Protein AF-A0A538JG60-F1 (afdb_monomer_lite)

Structure (mmCIF, N/CA/C/O backbone):
data_AF-A0A538JG60-F1
#
_entry.id   AF-A0A538JG60-F1
#
loop_
_atom_site.group_PDB
_atom_site.id
_atom_site.type_symbol
_atom_site.label_atom_id
_atom_site.label_alt_id
_atom_site.label_comp_id
_atom_site.label_asym_id
_atom_site.label_entity_id
_atom_site.label_seq_id
_atom_site.pdbx_PDB_ins_code
_atom_site.Cartn_x
_atom_site.Cartn_y
_atom_site.Cartn_z
_atom_site.occupancy
_atom_site.B_iso_or_equiv
_atom_site.auth_seq_id
_atom_site.auth_comp_id
_atom_site.auth_asym_id
_atom_site.auth_atom_id
_atom_site.pdbx_PDB_model_num
ATOM 1 N N . MET A 1 1 ? 0.865 -3.079 42.950 1.00 58.03 1 MET A N 1
ATOM 2 C CA . MET A 1 1 ? 1.854 -3.315 41.879 1.00 58.03 1 MET A CA 1
ATOM 3 C C . MET A 1 1 ? 1.553 -4.667 41.267 1.00 58.03 1 MET A C 1
ATOM 5 O O . MET A 1 1 ? 1.587 -5.653 41.990 1.00 58.03 1 MET A O 1
ATOM 9 N N . SER A 1 2 ? 1.140 -4.708 40.000 1.00 77.62 2 SER A N 1
ATOM 10 C CA . SER A 1 2 ? 0.914 -5.967 39.286 1.00 77.62 2 SER A CA 1
ATOM 11 C C . SER A 1 2 ? 2.233 -6.450 38.688 1.00 77.62 2 SER A C 1
ATOM 13 O O . SER A 1 2 ? 3.000 -5.650 38.157 1.00 77.62 2 SER A O 1
ATOM 15 N N . THR A 1 3 ? 2.497 -7.747 38.790 1.00 86.00 3 THR A N 1
ATOM 16 C CA . THR A 1 3 ? 3.641 -8.405 38.151 1.00 86.00 3 THR A CA 1
ATOM 17 C C . THR A 1 3 ? 3.089 -9.412 37.158 1.00 86.00 3 THR A C 1
ATOM 19 O O . THR A 1 3 ? 2.199 -10.188 37.508 1.00 86.00 3 THR A O 1
ATOM 22 N N . ILE A 1 4 ? 3.587 -9.393 35.924 1.00 85.75 4 ILE A N 1
ATOM 23 C CA . ILE A 1 4 ? 3.273 -10.416 34.921 1.00 85.75 4 ILE A CA 1
ATOM 24 C C . ILE A 1 4 ? 4.514 -11.258 34.653 1.00 85.75 4 ILE A C 1
ATOM 26 O O . ILE A 1 4 ? 5.630 -10.743 34.618 1.00 85.75 4 ILE A O 1
ATOM 30 N N . ILE A 1 5 ? 4.312 -12.557 34.454 1.00 86.69 5 ILE A N 1
ATOM 31 C CA . ILE A 1 5 ? 5.381 -13.491 34.111 1.00 86.69 5 ILE A CA 1
ATOM 32 C C . ILE A 1 5 ? 5.186 -13.888 32.654 1.00 86.69 5 ILE A C 1
ATOM 34 O O . ILE A 1 5 ? 4.173 -14.485 32.285 1.00 86.69 5 ILE A O 1
ATOM 38 N N . LEU A 1 6 ? 6.145 -13.521 31.810 1.00 82.19 6 LEU A N 1
ATOM 39 C CA . LEU A 1 6 ? 6.114 -13.848 30.391 1.00 82.19 6 LEU A CA 1
ATOM 40 C C . LEU A 1 6 ? 6.520 -15.308 30.166 1.00 82.19 6 LEU A C 1
ATOM 42 O O . LEU A 1 6 ? 7.236 -15.922 30.964 1.00 82.19 6 LEU A O 1
ATOM 46 N N . ARG A 1 7 ? 6.111 -15.864 29.022 1.00 65.25 7 ARG A N 1
ATOM 47 C CA . ARG A 1 7 ? 6.545 -17.194 28.582 1.00 65.25 7 ARG A CA 1
ATOM 48 C C . ARG A 1 7 ? 8.066 -17.176 28.380 1.00 65.25 7 ARG A C 1
ATOM 50 O O . ARG A 1 7 ? 8.554 -16.621 27.403 1.00 65.25 7 ARG A O 1
ATOM 57 N N . GLY A 1 8 ? 8.797 -17.750 29.335 1.00 75.56 8 GLY A N 1
ATOM 58 C CA . GLY A 1 8 ? 10.259 -17.654 29.434 1.00 75.56 8 GLY A CA 1
ATOM 59 C C . GLY A 1 8 ? 10.779 -17.299 30.832 1.00 75.56 8 GLY A C 1
ATOM 60 O O . GLY A 1 8 ? 11.989 -17.251 31.015 1.00 75.56 8 GLY A O 1
ATOM 61 N N . GLY A 1 9 ? 9.892 -17.066 31.809 1.00 80.38 9 GLY A N 1
ATOM 62 C CA . GLY A 1 9 ? 10.275 -16.804 33.203 1.00 80.38 9 GLY A CA 1
ATOM 63 C C . GLY A 1 9 ? 10.753 -15.373 33.457 1.00 80.38 9 GLY A C 1
ATOM 64 O O . GLY A 1 9 ? 11.333 -15.099 34.499 1.00 80.38 9 GLY A O 1
ATOM 65 N N . VAL A 1 10 ? 10.527 -14.462 32.506 1.00 80.25 10 VAL A N 1
ATOM 66 C CA . VAL A 1 10 ? 10.816 -13.037 32.688 1.00 80.25 10 VAL A CA 1
ATOM 67 C C . VAL A 1 10 ? 9.683 -12.418 33.490 1.00 80.25 10 VAL A C 1
ATOM 69 O O . VAL A 1 10 ? 8.535 -12.403 33.040 1.00 80.25 10 VAL A O 1
ATOM 72 N N . GLU A 1 11 ? 10.022 -11.904 34.664 1.00 89.94 11 GLU A N 1
ATOM 73 C CA . GLU A 1 11 ? 9.100 -11.173 35.522 1.00 89.94 11 GLU A CA 1
ATOM 74 C C . GLU A 1 11 ? 9.126 -9.688 35.161 1.00 89.94 11 GLU A C 1
ATOM 76 O O . GLU A 1 11 ? 10.186 -9.063 35.107 1.00 89.94 11 GLU A O 1
ATOM 81 N N . VAL A 1 12 ? 7.950 -9.121 34.902 1.00 83.88 12 VAL A N 1
ATOM 82 C CA . VAL A 1 12 ? 7.773 -7.698 34.613 1.00 83.88 12 VAL A CA 1
ATOM 83 C C . VAL A 1 12 ? 6.912 -7.099 35.715 1.00 83.88 12 VAL A C 1
ATOM 85 O O . VAL A 1 12 ? 5.700 -7.323 35.763 1.00 83.88 12 VAL A O 1
ATOM 88 N N . GLY A 1 13 ? 7.552 -6.354 36.615 1.00 85.44 13 GLY A N 1
ATOM 89 C CA . GLY A 1 13 ? 6.868 -5.539 37.615 1.00 85.44 13 GLY A CA 1
ATOM 90 C C . GLY A 1 13 ? 6.301 -4.271 36.981 1.00 85.44 13 GLY A C 1
ATOM 91 O O . GLY A 1 13 ? 6.940 -3.679 36.120 1.00 85.44 13 GLY A O 1
ATOM 92 N N . ASN A 1 14 ? 5.095 -3.879 37.395 1.00 85.25 14 ASN A N 1
ATOM 93 C CA . ASN A 1 14 ? 4.356 -2.729 36.867 1.00 85.25 14 ASN A CA 1
ATOM 94 C C . ASN A 1 14 ? 4.347 -2.675 35.322 1.00 85.25 14 ASN A C 1
ATOM 96 O O . ASN A 1 14 ? 4.904 -1.760 34.715 1.00 85.25 14 ASN A O 1
ATOM 100 N N . PRO A 1 15 ? 3.718 -3.659 34.655 1.00 82.44 15 PRO A N 1
ATOM 101 C CA . PRO A 1 15 ? 3.803 -3.821 33.205 1.00 82.44 15 PRO A CA 1
ATOM 102 C C . PRO A 1 15 ? 3.313 -2.609 32.413 1.00 82.44 15 PRO A C 1
ATOM 104 O O . PRO A 1 15 ? 3.773 -2.402 31.296 1.00 82.44 15 PRO A O 1
ATOM 107 N N . LEU A 1 16 ? 2.403 -1.807 32.976 1.00 78.31 16 LEU A N 1
ATOM 108 C CA . LEU A 1 16 ? 1.958 -0.566 32.350 1.00 78.31 16 LEU A CA 1
ATOM 109 C C . LEU A 1 16 ? 3.086 0.467 32.309 1.00 78.31 16 LEU A C 1
ATOM 111 O O . LEU A 1 16 ? 3.339 1.041 31.259 1.00 78.31 16 LEU A O 1
ATOM 115 N N . GLU A 1 17 ? 3.778 0.676 33.426 1.00 82.75 17 GLU A N 1
ATOM 116 C CA . GLU A 1 17 ? 4.920 1.590 33.496 1.00 82.75 17 GLU A CA 1
ATOM 117 C C . GLU A 1 17 ? 6.043 1.134 32.564 1.00 82.75 17 GLU A C 1
ATOM 119 O O . GLU A 1 17 ? 6.524 1.929 31.767 1.00 82.75 17 GLU A O 1
ATOM 124 N N . VAL A 1 18 ? 6.363 -0.163 32.555 1.00 84.00 18 VAL A N 1
ATOM 125 C CA . VAL A 1 18 ? 7.373 -0.736 31.650 1.00 84.00 18 VAL A CA 1
ATOM 126 C C . VAL A 1 18 ? 6.971 -0.595 30.178 1.00 84.00 18 VAL A C 1
ATOM 128 O O . VAL A 1 18 ? 7.811 -0.295 29.331 1.00 84.00 18 VAL A O 1
ATOM 131 N N . ALA A 1 19 ? 5.693 -0.783 29.840 1.00 79.38 19 ALA A N 1
ATOM 132 C CA . ALA A 1 19 ? 5.203 -0.588 28.477 1.00 79.38 19 ALA A CA 1
ATOM 133 C C . ALA A 1 19 ? 5.245 0.889 28.055 1.00 79.38 19 ALA A C 1
ATOM 135 O O . ALA A 1 19 ? 5.604 1.191 26.919 1.00 79.38 19 ALA A O 1
ATOM 136 N N . LEU A 1 20 ? 4.913 1.810 28.961 1.00 79.56 20 LEU A N 1
ATOM 137 C CA . LEU A 1 20 ? 4.995 3.249 28.714 1.00 79.56 20 LEU A CA 1
ATOM 138 C C . LEU A 1 20 ? 6.448 3.719 28.594 1.00 79.56 20 LEU A C 1
ATOM 140 O O . LEU A 1 20 ? 6.753 4.502 27.701 1.00 79.56 20 LEU A O 1
ATOM 144 N N . GLU A 1 21 ? 7.352 3.203 29.426 1.00 81.00 21 GLU A N 1
ATOM 145 C CA . GLU A 1 21 ? 8.790 3.462 29.338 1.00 81.00 21 GLU A CA 1
ATOM 146 C C . GLU A 1 21 ? 9.364 2.911 28.027 1.00 81.00 21 GLU A C 1
ATOM 148 O O . GLU A 1 21 ? 10.136 3.588 27.353 1.00 81.00 21 GLU A O 1
ATOM 153 N N . PHE A 1 22 ? 8.919 1.728 27.593 1.00 74.75 22 PHE A N 1
ATOM 154 C CA . PHE A 1 22 ? 9.264 1.179 26.284 1.00 74.75 22 PHE A CA 1
ATOM 155 C C . PHE A 1 22 ? 8.774 2.078 25.140 1.00 74.75 22 PHE A C 1
ATOM 157 O O . PHE A 1 22 ? 9.553 2.407 24.247 1.00 74.75 22 PHE A O 1
ATOM 164 N N . LEU A 1 23 ? 7.517 2.527 25.173 1.00 69.50 23 LEU A N 1
ATOM 165 C CA . LEU A 1 23 ? 6.971 3.457 24.176 1.00 69.50 23 LEU A CA 1
ATOM 166 C C . LEU A 1 23 ? 7.697 4.811 24.188 1.00 69.50 23 LEU A C 1
ATOM 168 O O . LEU A 1 23 ? 7.906 5.402 23.134 1.00 69.50 23 LEU A O 1
ATOM 172 N N . ALA A 1 24 ? 8.120 5.288 25.359 1.00 72.19 24 ALA A N 1
ATOM 173 C CA . ALA A 1 24 ? 8.887 6.522 25.504 1.00 72.19 24 ALA A CA 1
ATOM 174 C C . ALA A 1 24 ? 10.349 6.377 25.046 1.00 72.19 24 ALA A C 1
ATOM 176 O O . ALA A 1 24 ? 10.932 7.346 24.564 1.00 72.19 24 ALA A O 1
ATOM 177 N N . ALA A 1 25 ? 10.945 5.186 25.176 1.00 66.19 25 ALA A N 1
ATOM 178 C CA . ALA A 1 25 ? 12.301 4.866 24.715 1.00 66.19 25 ALA A CA 1
ATOM 179 C C . ALA A 1 25 ? 12.365 4.576 23.202 1.00 66.19 25 ALA A C 1
ATOM 181 O O . ALA A 1 25 ? 13.396 4.798 22.549 1.00 66.19 25 ALA A O 1
ATOM 182 N N . TYR A 1 26 ? 11.241 4.129 22.643 1.00 51.00 26 TYR A N 1
ATOM 183 C CA . TYR A 1 26 ? 10.982 3.984 21.215 1.00 51.00 26 TYR A CA 1
ATOM 184 C C . TYR A 1 26 ? 9.844 4.925 20.788 1.00 51.00 26 TYR A C 1
ATOM 186 O O . TYR A 1 26 ? 8.836 4.445 20.262 1.00 51.00 26 TYR A O 1
ATOM 194 N N . PRO A 1 27 ? 9.986 6.255 20.988 1.00 52.91 27 PRO A N 1
ATOM 195 C CA . PRO A 1 27 ? 9.025 7.193 20.423 1.00 52.91 27 PRO A CA 1
ATOM 196 C C . PRO A 1 27 ? 9.060 6.963 18.919 1.00 52.91 27 PRO A C 1
ATOM 198 O O . PRO A 1 27 ? 10.166 6.794 18.408 1.00 52.91 27 PRO A O 1
ATOM 201 N N . ASP A 1 28 ? 7.901 6.885 18.255 1.00 52.41 28 ASP A N 1
ATOM 202 C CA . ASP A 1 28 ? 7.769 6.537 16.832 1.00 52.41 28 ASP A CA 1
ATOM 203 C C . ASP A 1 28 ? 8.898 7.191 16.026 1.00 52.41 28 ASP A C 1
ATOM 205 O O . ASP A 1 28 ? 8.906 8.404 15.781 1.00 52.41 28 ASP A O 1
ATOM 209 N N . ARG A 1 29 ? 9.966 6.414 15.792 1.00 44.97 29 ARG A N 1
ATOM 210 C CA . ARG A 1 29 ? 11.239 7.001 15.399 1.00 44.97 29 ARG A CA 1
ATOM 211 C C . ARG A 1 29 ? 11.096 7.347 13.938 1.00 44.97 29 ARG A C 1
ATOM 213 O O . ARG A 1 29 ? 11.090 6.486 13.061 1.00 44.97 29 ARG A O 1
ATOM 220 N N . GLU A 1 30 ? 11.057 8.654 13.733 1.00 48.47 30 GLU A N 1
ATOM 221 C CA . GLU A 1 30 ? 11.427 9.352 12.519 1.00 48.47 30 GLU A CA 1
ATOM 222 C C . GLU A 1 30 ? 10.333 9.393 11.452 1.00 48.47 30 GLU A C 1
ATOM 224 O O . GLU A 1 30 ? 10.093 8.481 10.653 1.00 48.47 30 GLU A O 1
ATOM 229 N N . THR A 1 31 ? 9.741 10.578 11.380 1.00 49.03 31 THR A N 1
ATOM 230 C CA . THR A 1 31 ? 9.101 11.238 10.240 1.00 49.03 31 THR A CA 1
ATOM 231 C C . THR A 1 31 ? 10.082 11.437 9.071 1.00 49.03 31 THR A C 1
ATOM 233 O O . THR A 1 31 ? 10.228 12.530 8.534 1.00 49.03 31 THR A O 1
ATOM 236 N N . HIS A 1 32 ? 10.807 10.391 8.676 1.00 47.38 32 HIS A N 1
ATOM 237 C CA . HIS A 1 32 ? 11.685 10.410 7.508 1.00 47.38 32 HIS A CA 1
ATOM 238 C C . HIS A 1 32 ? 11.218 9.344 6.521 1.00 47.38 32 HIS A C 1
ATOM 240 O O . HIS A 1 32 ? 11.791 8.264 6.389 1.00 47.38 32 HIS A O 1
ATOM 246 N N . GLY A 1 33 ? 10.110 9.674 5.871 1.00 52.78 33 GLY A N 1
ATOM 247 C CA . GLY A 1 33 ? 9.672 9.111 4.605 1.00 52.78 33 GLY A CA 1
ATOM 248 C C . GLY A 1 33 ? 9.282 10.273 3.703 1.00 52.78 33 GLY A C 1
ATOM 249 O O . GLY A 1 33 ? 9.174 11.417 4.162 1.00 52.78 33 GLY A O 1
ATOM 250 N N . SER A 1 34 ? 9.061 9.996 2.426 1.00 59.28 34 SER A N 1
ATOM 251 C CA . SER A 1 34 ? 8.460 10.996 1.554 1.00 59.28 34 SER A CA 1
ATOM 252 C C . SER A 1 34 ? 7.085 11.412 2.113 1.00 59.28 34 SER A C 1
ATOM 254 O O . SER A 1 34 ? 6.459 10.667 2.882 1.00 59.28 34 SER A O 1
ATOM 256 N N . GLY A 1 35 ? 6.634 12.629 1.795 1.00 70.06 35 GLY A N 1
ATOM 257 C CA . GLY A 1 35 ? 5.327 13.140 2.214 1.00 70.06 35 GLY A CA 1
ATOM 258 C C . GLY A 1 35 ? 4.188 12.133 1.996 1.00 70.06 35 GLY A C 1
ATOM 259 O O . GLY A 1 35 ? 4.284 11.198 1.208 1.00 70.06 35 GLY A O 1
ATOM 260 N N . LEU A 1 36 ? 3.066 12.308 2.696 1.00 79.31 36 LEU A N 1
ATOM 261 C CA . LEU A 1 36 ? 1.982 11.310 2.723 1.00 79.31 36 LEU A CA 1
ATOM 262 C C . LEU A 1 36 ? 1.340 11.030 1.349 1.00 79.31 36 LEU A C 1
ATOM 264 O O . LEU A 1 36 ? 0.639 10.030 1.198 1.00 79.31 36 LEU A O 1
ATOM 268 N N . ALA A 1 37 ? 1.556 11.900 0.361 1.00 81.94 37 ALA A N 1
ATOM 269 C CA . ALA A 1 37 ? 1.126 11.713 -1.025 1.00 81.94 37 ALA A CA 1
ATOM 270 C C . ALA A 1 37 ? 2.262 11.305 -1.982 1.00 81.94 37 ALA A C 1
ATOM 272 O O . ALA A 1 37 ? 1.971 10.894 -3.102 1.00 81.94 37 ALA A O 1
ATOM 273 N N . SER A 1 38 ? 3.526 11.410 -1.565 1.00 88.69 38 SER A N 1
ATOM 274 C CA . SER A 1 38 ? 4.673 10.949 -2.344 1.00 88.69 38 SER A CA 1
ATOM 275 C C . SER A 1 38 ? 5.108 9.548 -1.923 1.00 88.69 38 SER A C 1
ATOM 277 O O . SER A 1 38 ? 4.709 9.033 -0.873 1.00 88.69 38 SER A O 1
ATOM 279 N N . PHE A 1 39 ? 5.885 8.905 -2.788 1.00 93.75 39 PHE A N 1
ATOM 280 C CA . PHE A 1 39 ? 6.408 7.565 -2.578 1.00 93.75 39 PHE A CA 1
ATOM 281 C C . PHE A 1 39 ? 7.813 7.455 -3.172 1.00 93.75 39 PHE A C 1
ATOM 283 O O . PHE A 1 39 ? 8.004 7.739 -4.351 1.00 93.75 39 PHE A O 1
ATOM 290 N N . ASP A 1 40 ? 8.804 7.039 -2.390 1.00 93.94 40 ASP A N 1
ATOM 291 C CA . ASP A 1 40 ? 10.176 6.877 -2.875 1.00 93.94 40 ASP A CA 1
ATOM 292 C C . ASP A 1 40 ? 10.913 5.693 -2.234 1.00 93.94 40 ASP A C 1
ATOM 294 O O . ASP A 1 40 ? 10.351 4.886 -1.490 1.00 93.94 40 ASP A O 1
ATOM 298 N N . GLU A 1 41 ? 12.198 5.549 -2.565 1.00 94.94 41 GLU A N 1
ATOM 299 C CA . GLU A 1 41 ? 13.028 4.460 -2.053 1.00 94.94 41 GLU A CA 1
ATOM 300 C C . GLU A 1 41 ? 13.103 4.454 -0.518 1.00 94.94 41 GLU A C 1
ATOM 302 O O . GLU A 1 41 ? 13.180 3.383 0.088 1.00 94.94 41 GLU A O 1
ATOM 307 N N . SER A 1 42 ? 13.029 5.617 0.133 1.00 90.62 42 SER A N 1
ATOM 308 C CA . SER A 1 42 ? 13.089 5.737 1.593 1.00 90.62 42 SER A CA 1
ATOM 309 C C . SER A 1 42 ? 11.930 4.994 2.254 1.00 90.62 42 SER A C 1
ATOM 311 O O . SER A 1 42 ? 12.128 4.334 3.277 1.00 90.62 42 SER A O 1
ATOM 313 N N . ASP A 1 43 ? 10.745 5.024 1.637 1.00 92.38 43 ASP A N 1
ATOM 314 C CA . ASP A 1 43 ? 9.565 4.290 2.105 1.00 92.38 43 ASP A CA 1
ATOM 315 C C . ASP A 1 43 ? 9.798 2.769 2.055 1.00 92.38 43 ASP A C 1
ATOM 317 O O . ASP A 1 43 ? 9.462 2.039 2.991 1.00 92.38 43 ASP A O 1
ATOM 321 N N . LEU A 1 44 ? 10.469 2.281 1.008 1.00 94.94 44 LEU A N 1
ATOM 322 C CA . LEU A 1 44 ? 10.817 0.866 0.843 1.00 94.94 44 LEU A CA 1
ATOM 323 C C . LEU A 1 44 ? 11.939 0.421 1.791 1.00 94.94 44 LEU A C 1
ATOM 325 O O . LEU A 1 44 ? 11.890 -0.671 2.367 1.00 94.94 44 LEU A O 1
ATOM 329 N N . ARG A 1 45 ? 12.948 1.271 2.004 1.00 93.38 45 ARG A N 1
ATOM 330 C CA . ARG A 1 45 ? 14.027 1.029 2.977 1.00 93.38 45 ARG A CA 1
ATOM 331 C C . ARG A 1 45 ? 13.480 0.979 4.395 1.00 93.38 45 ARG A C 1
ATOM 333 O O . ARG A 1 45 ? 13.896 0.138 5.191 1.00 93.38 45 ARG A O 1
ATOM 340 N N . LEU A 1 46 ? 12.512 1.832 4.700 1.00 89.19 46 LEU A N 1
ATOM 341 C CA . LEU A 1 46 ? 11.808 1.808 5.967 1.00 89.19 46 LEU A CA 1
ATOM 342 C C . LEU A 1 46 ? 10.946 0.547 6.121 1.00 89.19 46 LEU A C 1
ATOM 344 O O . LEU A 1 46 ? 11.023 -0.100 7.164 1.00 89.19 46 LEU A O 1
ATOM 348 N N . ALA A 1 47 ? 10.208 0.134 5.089 1.00 91.06 47 ALA A N 1
ATOM 349 C CA . ALA A 1 47 ? 9.491 -1.142 5.104 1.00 91.06 47 ALA A CA 1
ATOM 350 C C . ALA A 1 47 ? 10.442 -2.323 5.388 1.00 91.06 47 ALA A C 1
ATOM 352 O O . ALA A 1 47 ? 10.109 -3.238 6.143 1.00 91.06 47 ALA A O 1
ATOM 353 N N . ASN A 1 48 ? 11.667 -2.279 4.855 1.00 92.38 48 ASN A N 1
ATOM 354 C CA . ASN A 1 48 ? 12.715 -3.253 5.157 1.00 92.38 48 ASN A CA 1
ATOM 355 C C . ASN A 1 48 ? 13.218 -3.200 6.604 1.00 92.38 48 ASN A C 1
ATOM 357 O O . ASN A 1 48 ? 13.447 -4.267 7.178 1.00 92.38 48 ASN A O 1
ATOM 361 N N . ARG A 1 49 ? 13.327 -2.013 7.221 1.00 88.31 49 ARG A N 1
ATOM 362 C CA . ARG A 1 49 ? 13.571 -1.889 8.674 1.00 88.31 49 ARG A CA 1
ATOM 363 C C . ARG A 1 49 ? 12.455 -2.566 9.481 1.00 88.31 49 ARG A C 1
ATOM 365 O O . ARG A 1 49 ? 12.743 -3.215 10.479 1.00 88.31 49 ARG A O 1
ATOM 372 N N . GLY A 1 50 ? 11.216 -2.500 8.989 1.00 82.56 50 GLY A N 1
ATOM 373 C CA . GLY A 1 50 ? 10.052 -3.236 9.502 1.00 82.56 50 GLY A CA 1
ATOM 374 C C . GLY A 1 50 ? 9.955 -4.707 9.060 1.00 82.56 50 GLY A C 1
ATOM 375 O O . GLY A 1 50 ? 8.900 -5.325 9.190 1.00 82.56 50 GLY A O 1
ATOM 376 N N . GLY A 1 51 ? 11.021 -5.287 8.496 1.00 87.25 51 GLY A N 1
ATOM 377 C CA . GLY A 1 51 ? 11.084 -6.712 8.163 1.00 87.25 51 GLY A CA 1
ATOM 378 C C . GLY A 1 51 ? 10.396 -7.124 6.856 1.00 87.25 51 GLY A C 1
ATOM 379 O O . GLY A 1 51 ? 10.120 -8.310 6.678 1.00 87.25 51 GLY A O 1
ATOM 380 N N . ALA A 1 52 ? 10.122 -6.199 5.929 1.00 90.19 52 ALA A N 1
ATOM 381 C CA . ALA A 1 52 ? 9.484 -6.523 4.646 1.00 90.19 52 ALA A CA 1
ATOM 38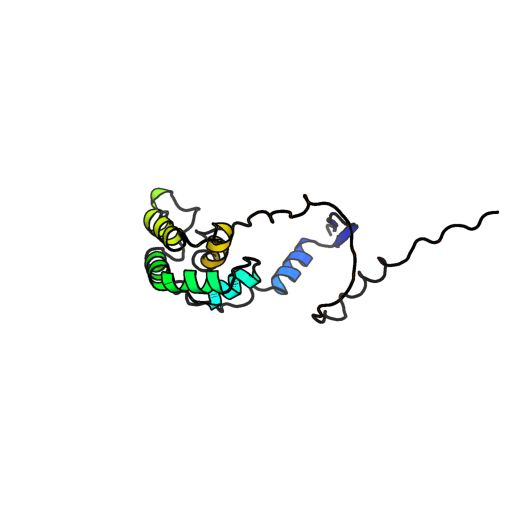2 C C . ALA A 1 52 ? 10.341 -7.408 3.714 1.00 90.19 52 ALA A C 1
ATOM 384 O O . ALA A 1 52 ? 9.787 -8.134 2.893 1.00 90.19 52 ALA A O 1
ATOM 385 N N . ARG A 1 53 ? 11.677 -7.399 3.851 1.00 94.62 53 ARG A N 1
ATOM 386 C CA . ARG A 1 53 ? 12.615 -8.200 3.028 1.00 94.62 53 ARG A CA 1
ATOM 387 C C . ARG A 1 53 ? 12.402 -8.003 1.513 1.00 94.62 53 ARG A C 1
ATOM 389 O O . ARG A 1 53 ? 12.319 -8.965 0.753 1.00 94.62 53 ARG A O 1
ATOM 396 N N . ILE A 1 54 ? 12.276 -6.749 1.095 1.00 94.69 54 ILE A N 1
ATOM 397 C CA . ILE A 1 54 ? 12.195 -6.284 -0.291 1.00 94.69 54 ILE A CA 1
ATOM 398 C C . ILE A 1 54 ? 13.620 -6.215 -0.858 1.00 94.69 54 ILE A C 1
ATOM 400 O O . ILE A 1 54 ? 14.464 -5.479 -0.341 1.00 94.69 54 ILE A O 1
ATOM 404 N N . SER A 1 55 ? 13.899 -7.007 -1.889 1.00 97.00 55 SER A N 1
ATOM 405 C CA . SER A 1 55 ? 15.193 -7.055 -2.580 1.00 97.00 55 SER A CA 1
ATOM 406 C C . SER A 1 55 ? 15.436 -5.813 -3.445 1.00 97.00 55 SER A C 1
ATOM 408 O O . SER A 1 55 ? 14.506 -5.081 -3.766 1.00 97.00 55 SER A O 1
ATOM 410 N N . ALA A 1 56 ? 16.680 -5.588 -3.881 1.00 97.00 56 ALA A N 1
ATOM 411 C CA . ALA A 1 56 ? 17.011 -4.464 -4.764 1.00 97.00 56 ALA A CA 1
ATOM 412 C C . ALA A 1 56 ? 16.236 -4.499 -6.097 1.00 97.00 56 ALA A C 1
ATOM 414 O O . ALA A 1 56 ? 15.773 -3.463 -6.563 1.00 97.00 56 ALA A O 1
ATOM 415 N N . ALA A 1 57 ? 16.043 -5.690 -6.675 1.00 97.50 57 ALA A N 1
ATOM 416 C CA . ALA A 1 57 ? 15.265 -5.861 -7.902 1.00 97.50 57 ALA A CA 1
ATOM 417 C C . ALA A 1 57 ? 13.776 -5.540 -7.690 1.00 97.50 57 ALA A C 1
ATOM 419 O O . ALA A 1 57 ? 13.157 -4.885 -8.521 1.00 97.50 57 ALA A O 1
ATOM 420 N N . GLU A 1 58 ? 13.212 -5.955 -6.552 1.00 98.06 58 GLU A N 1
ATOM 421 C CA . GLU A 1 58 ? 11.837 -5.604 -6.184 1.00 98.06 58 GLU A CA 1
ATOM 422 C C . GLU A 1 58 ? 11.695 -4.099 -5.915 1.00 98.06 58 GLU A C 1
ATOM 424 O O . GLU A 1 58 ? 10.710 -3.506 -6.337 1.00 98.06 58 GLU A O 1
ATOM 429 N N . ILE A 1 59 ? 12.681 -3.463 -5.267 1.00 97.44 59 ILE A N 1
ATOM 430 C CA . ILE A 1 59 ? 12.701 -2.007 -5.061 1.00 97.44 59 ILE A CA 1
ATOM 431 C C . ILE A 1 59 ? 12.661 -1.281 -6.407 1.00 97.44 59 ILE A C 1
ATOM 433 O O . ILE A 1 59 ? 11.813 -0.414 -6.593 1.00 97.44 59 ILE A O 1
ATOM 437 N N . ALA A 1 60 ? 13.530 -1.654 -7.350 1.00 97.81 60 ALA A N 1
ATOM 438 C CA . ALA A 1 60 ? 13.558 -1.048 -8.678 1.00 97.81 60 ALA A CA 1
ATOM 439 C C . ALA A 1 60 ? 12.209 -1.204 -9.403 1.00 97.81 60 ALA A C 1
ATOM 441 O O . ALA A 1 60 ? 11.637 -0.209 -9.842 1.00 97.81 60 ALA A O 1
ATOM 442 N N . ALA A 1 61 ? 11.651 -2.419 -9.424 1.00 98.06 61 ALA A N 1
ATOM 443 C CA . ALA A 1 61 ? 10.361 -2.697 -10.058 1.00 98.06 61 ALA A CA 1
ATOM 444 C C . ALA A 1 61 ? 9.196 -1.910 -9.428 1.00 98.06 61 ALA A C 1
ATOM 446 O O . ALA A 1 61 ? 8.290 -1.466 -10.130 1.00 98.06 61 ALA A O 1
ATOM 447 N N . ILE A 1 62 ? 9.208 -1.706 -8.106 1.00 97.81 62 ILE A N 1
ATOM 448 C CA . ILE A 1 62 ? 8.202 -0.872 -7.437 1.00 97.81 62 ILE A CA 1
ATOM 449 C C . ILE A 1 62 ? 8.389 0.606 -7.814 1.00 97.81 62 ILE A C 1
ATOM 451 O O . ILE A 1 62 ? 7.408 1.307 -8.061 1.00 97.81 62 ILE A O 1
ATOM 455 N N . LEU A 1 63 ? 9.628 1.100 -7.872 1.00 97.62 63 LEU A N 1
ATOM 456 C CA . LEU A 1 63 ? 9.904 2.502 -8.200 1.00 97.62 63 LEU A CA 1
ATOM 457 C C . LEU A 1 63 ? 9.566 2.851 -9.655 1.00 97.62 63 LEU A C 1
ATOM 459 O O . LEU A 1 63 ? 9.137 3.973 -9.913 1.00 97.62 63 LEU A O 1
ATOM 463 N N . GLU A 1 64 ? 9.643 1.898 -10.586 1.00 97.75 64 GLU A N 1
ATOM 464 C CA . GLU A 1 64 ? 9.119 2.064 -11.953 1.00 97.75 64 GLU A CA 1
ATOM 465 C C . GLU A 1 64 ? 7.606 2.357 -11.968 1.00 97.75 64 GLU A C 1
ATOM 467 O O . GLU A 1 64 ? 7.111 3.073 -12.838 1.00 97.75 64 GLU A O 1
ATOM 472 N N . ARG A 1 65 ? 6.867 1.871 -10.962 1.00 97.56 65 ARG A N 1
ATOM 473 C CA . ARG A 1 65 ? 5.421 2.095 -10.782 1.00 97.56 65 ARG A CA 1
ATOM 474 C C . ARG A 1 65 ? 5.089 3.304 -9.906 1.00 97.56 65 ARG A C 1
ATOM 476 O O . ARG A 1 65 ? 3.912 3.590 -9.683 1.00 97.56 65 ARG A O 1
ATOM 483 N N . ARG A 1 66 ? 6.091 4.061 -9.438 1.00 96.31 66 ARG A N 1
ATOM 484 C CA . ARG A 1 66 ? 5.926 5.195 -8.507 1.00 96.31 66 ARG A CA 1
ATOM 485 C C . ARG A 1 66 ? 4.811 6.156 -8.915 1.00 96.31 66 ARG A C 1
ATOM 487 O O . ARG A 1 66 ? 3.980 6.512 -8.087 1.00 96.31 66 ARG A O 1
ATOM 494 N N . GLY A 1 67 ? 4.765 6.556 -10.186 1.00 96.31 67 GLY A N 1
ATOM 495 C CA . GLY A 1 67 ? 3.758 7.505 -10.660 1.00 96.31 67 GLY A CA 1
ATOM 496 C C . GLY A 1 67 ? 2.323 6.981 -10.528 1.00 96.31 67 GLY A C 1
ATOM 497 O O . GLY A 1 67 ? 1.412 7.756 -10.255 1.00 96.31 67 GLY A O 1
ATOM 498 N N . GLU A 1 68 ? 2.098 5.676 -10.698 1.00 96.88 68 GLU A N 1
ATOM 499 C CA . GLU A 1 68 ? 0.786 5.050 -10.486 1.00 96.88 68 GLU A CA 1
ATOM 500 C C . GLU A 1 68 ? 0.421 5.023 -8.996 1.00 96.88 68 GLU A C 1
ATOM 502 O O . GLU A 1 68 ? -0.703 5.377 -8.634 1.00 96.88 68 GLU A O 1
ATOM 507 N N . ILE A 1 69 ? 1.393 4.693 -8.140 1.00 96.69 69 ILE A N 1
ATOM 508 C CA . ILE A 1 69 ? 1.245 4.664 -6.679 1.00 96.69 69 ILE A CA 1
ATOM 509 C C . ILE A 1 69 ? 0.879 6.056 -6.149 1.00 96.69 69 ILE A C 1
ATOM 511 O O . ILE A 1 69 ? -0.123 6.209 -5.450 1.00 96.69 69 ILE A O 1
ATOM 515 N N . GLU A 1 70 ? 1.635 7.092 -6.519 1.00 96.12 70 GLU A N 1
ATOM 516 C CA . GLU A 1 70 ? 1.391 8.474 -6.082 1.00 96.12 70 GLU A CA 1
ATOM 517 C C . GLU A 1 70 ? 0.047 9.011 -6.607 1.00 96.12 70 GLU A C 1
ATOM 519 O O . GLU A 1 70 ? -0.693 9.667 -5.869 1.00 96.12 70 GLU A O 1
ATOM 524 N N . ARG A 1 71 ? -0.339 8.669 -7.848 1.00 95.62 71 ARG A N 1
ATOM 525 C CA . ARG A 1 71 ? -1.664 9.013 -8.401 1.00 95.62 71 ARG A CA 1
ATOM 526 C C . ARG A 1 71 ? -2.820 8.330 -7.675 1.00 95.62 71 ARG A C 1
ATOM 528 O O . ARG A 1 71 ? -3.912 8.892 -7.633 1.00 95.62 71 ARG A O 1
ATOM 535 N N . ALA A 1 72 ? -2.632 7.116 -7.168 1.00 95.56 72 ALA A N 1
ATOM 536 C CA . ALA A 1 72 ? -3.650 6.445 -6.369 1.00 95.56 72 ALA A CA 1
ATOM 537 C C . ALA A 1 72 ? -3.705 7.032 -4.949 1.00 95.56 72 ALA A C 1
ATOM 539 O O . ALA A 1 72 ? -4.793 7.329 -4.455 1.00 95.56 72 ALA A O 1
ATOM 540 N N . LEU A 1 73 ? -2.546 7.293 -4.330 1.00 94.88 73 LEU A N 1
ATOM 541 C CA . LEU A 1 73 ? -2.450 7.936 -3.017 1.00 94.88 73 LEU A CA 1
ATOM 542 C C . LEU A 1 73 ? -3.123 9.312 -2.994 1.00 94.88 73 LEU A C 1
ATOM 544 O O . LEU A 1 73 ? -3.848 9.609 -2.047 1.00 94.88 73 LEU A O 1
ATOM 548 N N . SER A 1 74 ? -2.946 10.137 -4.029 1.00 94.00 74 SER A N 1
ATOM 549 C CA . SER A 1 74 ? -3.543 11.481 -4.083 1.00 94.00 74 SER A CA 1
ATOM 550 C C . SER A 1 74 ? -5.077 11.479 -4.076 1.00 94.00 74 SER A C 1
ATOM 552 O O . SER A 1 74 ? -5.690 12.459 -3.660 1.00 94.00 74 SER A O 1
ATOM 554 N N . LYS A 1 75 ? -5.706 10.368 -4.478 1.00 94.56 75 LYS A N 1
ATOM 555 C CA . LYS A 1 75 ? -7.167 10.190 -4.468 1.00 94.56 75 LYS A CA 1
ATOM 556 C C . LYS A 1 75 ? -7.710 9.684 -3.129 1.00 94.56 75 LYS A C 1
ATOM 558 O O . LYS A 1 75 ? -8.924 9.636 -2.947 1.00 94.56 75 LYS A O 1
ATOM 563 N N . ILE A 1 76 ? -6.840 9.274 -2.208 1.00 93.44 76 ILE A N 1
ATOM 564 C CA . ILE A 1 76 ? -7.217 8.751 -0.893 1.00 93.44 76 ILE A CA 1
ATOM 565 C C . ILE A 1 76 ? -6.931 9.834 0.143 1.00 93.44 76 ILE A C 1
ATOM 567 O O . ILE A 1 76 ? -5.778 10.227 0.316 1.00 93.44 76 ILE A O 1
ATOM 571 N N . ARG A 1 77 ? -7.954 10.283 0.876 1.00 89.25 77 ARG A N 1
ATOM 572 C CA . ARG A 1 77 ? -7.776 11.204 2.013 1.00 89.25 77 ARG A CA 1
ATOM 573 C C . ARG A 1 77 ? -6.864 10.578 3.072 1.00 89.25 77 ARG A C 1
ATOM 575 O O . ARG A 1 77 ? -6.909 9.370 3.281 1.00 89.25 77 ARG A O 1
ATOM 582 N N . ILE A 1 78 ? -6.022 11.379 3.718 1.00 85.25 78 ILE A N 1
ATOM 583 C CA . ILE A 1 78 ? -5.011 10.890 4.674 1.00 85.25 78 ILE A CA 1
ATOM 584 C C . ILE A 1 78 ? -5.676 10.239 5.893 1.00 85.25 78 ILE A C 1
ATOM 586 O O . ILE A 1 78 ? -5.223 9.212 6.388 1.00 85.25 78 ILE A O 1
ATOM 590 N N . GLU A 1 79 ? -6.775 10.838 6.321 1.00 83.31 79 GLU A N 1
ATOM 591 C CA . GLU A 1 79 ? -7.616 10.499 7.459 1.00 83.31 79 GLU A CA 1
ATOM 592 C C . GLU A 1 79 ? -8.675 9.431 7.152 1.00 83.31 79 GLU A C 1
ATOM 594 O O . GLU A 1 79 ? -9.431 9.067 8.047 1.00 83.31 79 GLU A O 1
ATOM 599 N N . ALA A 1 80 ? -8.743 8.931 5.909 1.00 88.44 80 ALA A N 1
ATOM 600 C CA . ALA A 1 80 ? -9.646 7.838 5.567 1.00 88.44 80 ALA A CA 1
ATOM 601 C C . ALA A 1 80 ? -9.339 6.613 6.438 1.00 88.44 80 ALA A C 1
ATOM 603 O O . ALA A 1 80 ? -8.176 6.226 6.590 1.00 88.44 80 ALA A O 1
ATOM 604 N N . SER A 1 81 ? -10.382 5.999 6.986 1.00 87.94 81 SER A N 1
ATOM 605 C CA . SER A 1 81 ? -10.264 4.916 7.954 1.00 87.94 81 SER A CA 1
ATOM 606 C C . SER A 1 81 ? -11.098 3.709 7.545 1.00 87.94 81 SER A C 1
ATOM 608 O O . SER A 1 81 ? -12.188 3.845 6.991 1.00 87.94 81 SER A O 1
ATOM 610 N N . LEU A 1 82 ? -10.629 2.503 7.876 1.00 85.31 82 LEU A N 1
ATOM 611 C CA . LEU A 1 82 ? -11.458 1.294 7.774 1.00 85.31 82 LEU A CA 1
ATOM 612 C C . LEU A 1 82 ? -12.647 1.300 8.751 1.00 85.31 82 LEU A C 1
ATOM 614 O O . LEU A 1 82 ? -13.570 0.511 8.574 1.00 85.31 82 LEU A O 1
ATOM 618 N N . ALA A 1 83 ? -12.630 2.166 9.770 1.00 86.25 83 ALA A N 1
ATOM 619 C CA . ALA A 1 83 ? -13.731 2.329 10.721 1.00 86.25 83 ALA A CA 1
ATOM 620 C C . ALA A 1 83 ? -14.847 3.264 10.216 1.00 86.25 83 ALA A C 1
ATOM 622 O O . ALA A 1 83 ? -15.887 3.378 10.867 1.00 86.25 83 ALA A O 1
ATOM 623 N N . ASP A 1 84 ? -14.645 3.938 9.080 1.00 85.06 84 ASP A N 1
ATOM 624 C CA . ASP A 1 84 ? -15.666 4.794 8.480 1.00 85.06 84 ASP A CA 1
ATOM 625 C C . ASP A 1 84 ? -16.838 3.967 7.931 1.00 85.06 84 ASP A C 1
ATOM 627 O O . ASP A 1 84 ? -16.736 2.767 7.665 1.00 85.06 84 ASP A O 1
ATOM 631 N N . ALA A 1 85 ? -17.979 4.624 7.702 1.00 88.94 85 ALA A N 1
ATOM 632 C CA . ALA A 1 85 ? -19.113 3.990 7.038 1.00 88.94 85 ALA A CA 1
ATOM 633 C C . ALA A 1 85 ? -18.677 3.381 5.691 1.00 88.94 85 ALA A C 1
ATOM 635 O O . ALA A 1 85 ? -17.991 4.040 4.914 1.00 88.94 85 ALA A O 1
ATOM 636 N N . THR A 1 86 ? -19.132 2.167 5.359 1.00 87.00 86 THR A N 1
ATOM 637 C CA . THR A 1 86 ? -18.686 1.415 4.164 1.00 87.00 86 THR A CA 1
ATOM 638 C C . THR A 1 86 ? -18.744 2.211 2.857 1.00 87.00 86 THR A C 1
ATOM 640 O O . THR A 1 86 ? -17.891 2.029 1.993 1.00 87.00 86 THR A O 1
ATOM 643 N N . ARG A 1 87 ? -19.727 3.112 2.715 1.00 88.56 87 ARG A N 1
ATOM 644 C CA . ARG A 1 87 ? -19.894 3.999 1.546 1.00 88.56 87 ARG A CA 1
ATOM 645 C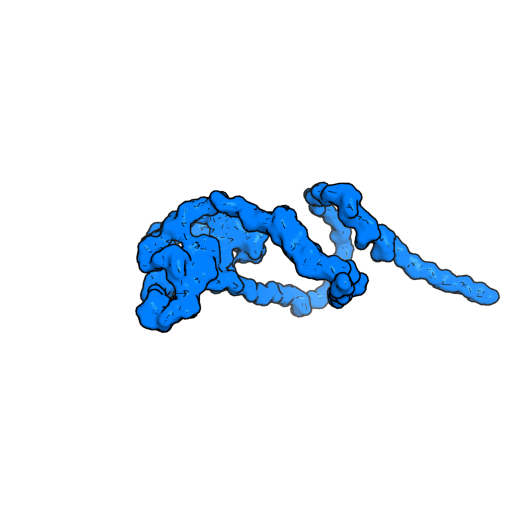 C . ARG A 1 87 ? -18.844 5.112 1.440 1.00 88.56 87 ARG A C 1
ATOM 647 O O . ARG A 1 87 ? -18.678 5.688 0.373 1.00 88.56 87 ARG A O 1
ATOM 654 N N . SER A 1 88 ? -18.201 5.444 2.553 1.00 87.12 88 SER A N 1
ATOM 655 C CA . SER A 1 88 ? -17.193 6.498 2.677 1.00 87.12 88 SER A CA 1
ATOM 656 C C . SER A 1 88 ? -15.773 5.958 2.509 1.00 87.12 88 SER A C 1
ATOM 658 O O . SER A 1 88 ? -14.858 6.733 2.240 1.00 87.12 88 SER A O 1
ATOM 660 N N . ILE A 1 89 ? -15.586 4.639 2.644 1.00 91.19 89 ILE A N 1
ATOM 661 C CA . ILE A 1 89 ? -14.298 3.992 2.405 1.00 91.19 89 ILE A CA 1
ATOM 662 C C . ILE A 1 89 ? -13.964 4.114 0.910 1.00 91.19 89 ILE A C 1
ATOM 664 O O . ILE A 1 89 ? -14.773 3.726 0.059 1.00 91.19 89 ILE A O 1
ATOM 668 N N . PRO A 1 90 ? -12.776 4.630 0.550 1.00 93.25 90 PRO A N 1
ATOM 669 C CA . PRO A 1 90 ? -12.426 4.916 -0.833 1.00 93.25 90 PRO A CA 1
ATOM 670 C C . PRO A 1 90 ? -11.950 3.639 -1.550 1.00 93.25 90 PRO A C 1
ATOM 672 O O . PRO A 1 90 ? -10.790 3.522 -1.942 1.00 93.25 90 PRO A O 1
ATOM 675 N N . TRP A 1 91 ? -12.852 2.667 -1.726 1.00 93.75 91 TRP A N 1
ATOM 676 C CA . TRP A 1 91 ? -12.545 1.340 -2.274 1.00 93.75 91 TRP A CA 1
ATOM 677 C C . TRP A 1 91 ? -11.886 1.394 -3.651 1.00 93.75 91 TRP A C 1
ATOM 679 O O . TRP A 1 91 ? -10.874 0.741 -3.864 1.00 93.75 91 TRP A O 1
ATOM 689 N N . ILE A 1 92 ? -12.405 2.212 -4.570 1.00 95.19 92 ILE A N 1
ATOM 690 C CA . ILE A 1 92 ? -11.880 2.313 -5.941 1.00 95.19 92 ILE A CA 1
ATOM 691 C C . ILE A 1 92 ? -10.404 2.753 -5.961 1.00 95.19 92 ILE A C 1
ATOM 693 O O . ILE A 1 92 ? -9.578 2.020 -6.510 1.00 95.19 92 ILE A O 1
ATOM 697 N N . PRO A 1 93 ? -10.018 3.912 -5.390 1.00 94.75 93 PRO A N 1
ATOM 698 C CA . PRO A 1 93 ? -8.614 4.312 -5.386 1.00 94.75 93 PRO A CA 1
ATOM 699 C C . PRO A 1 93 ? -7.744 3.416 -4.490 1.00 94.75 93 PRO A C 1
ATOM 701 O O . PRO A 1 93 ? -6.566 3.253 -4.791 1.00 94.75 93 PRO A O 1
ATOM 704 N N . LEU A 1 94 ? -8.298 2.777 -3.451 1.00 94.50 94 LEU A N 1
ATOM 705 C CA . LEU A 1 94 ? -7.573 1.781 -2.655 1.00 94.50 94 LEU A CA 1
ATOM 706 C C . LEU A 1 94 ? -7.225 0.540 -3.489 1.00 94.50 94 LEU A C 1
ATOM 708 O O . LEU A 1 94 ? -6.083 0.090 -3.478 1.00 94.50 94 LEU A O 1
ATOM 712 N N . THR A 1 95 ? -8.164 0.020 -4.278 1.00 94.94 95 THR A N 1
ATOM 713 C CA . THR A 1 95 ? -7.909 -1.089 -5.205 1.00 94.94 95 THR A CA 1
ATOM 714 C C . THR A 1 95 ? -6.892 -0.690 -6.275 1.00 94.94 95 THR A C 1
ATOM 716 O O . THR A 1 95 ? -5.967 -1.454 -6.541 1.00 94.94 95 THR A O 1
ATOM 719 N N . GLN A 1 96 ? -6.981 0.527 -6.828 1.00 96.38 96 GLN A N 1
ATOM 720 C CA . GLN A 1 96 ? -5.967 1.060 -7.754 1.00 96.38 96 GLN A CA 1
ATOM 721 C C . GLN A 1 96 ? -4.575 1.123 -7.114 1.00 96.38 96 GLN A C 1
ATOM 723 O O . GLN A 1 96 ? -3.589 0.780 -7.762 1.00 96.38 96 GLN A O 1
ATOM 728 N N . LEU A 1 97 ? -4.496 1.516 -5.839 1.00 96.50 97 LEU A N 1
ATOM 729 C CA . LEU A 1 97 ? -3.238 1.582 -5.103 1.00 96.50 97 LEU A CA 1
ATOM 730 C C . LEU A 1 97 ? -2.578 0.205 -4.980 1.00 96.50 97 LEU A C 1
ATOM 732 O O . LEU A 1 97 ? -1.384 0.091 -5.230 1.00 96.50 97 LEU A O 1
ATOM 736 N N . PHE A 1 98 ? -3.335 -0.843 -4.642 1.00 95.56 98 PHE A N 1
ATOM 737 C CA . PHE A 1 98 ? -2.792 -2.207 -4.587 1.00 95.56 98 PHE A CA 1
ATOM 738 C C . PHE A 1 98 ? -2.476 -2.772 -5.977 1.00 95.56 98 PHE A C 1
ATOM 740 O O . PHE A 1 98 ? -1.469 -3.460 -6.137 1.00 95.56 98 PHE A O 1
ATOM 747 N N . HIS A 1 99 ? -3.272 -2.444 -6.998 1.00 96.06 99 HIS A N 1
ATOM 748 C CA . HIS A 1 99 ? -2.989 -2.852 -8.376 1.00 96.06 99 HIS A CA 1
ATOM 749 C C . HIS A 1 99 ? -1.687 -2.272 -8.928 1.00 96.06 99 HIS A C 1
ATOM 751 O O . HIS A 1 99 ? -1.045 -2.937 -9.733 1.00 96.06 99 HIS A O 1
ATOM 757 N N . ALA A 1 100 ? -1.241 -1.104 -8.460 1.00 96.56 100 ALA A N 1
ATOM 758 C CA . ALA A 1 100 ? 0.054 -0.547 -8.857 1.00 96.56 100 ALA A CA 1
ATOM 759 C C . ALA A 1 100 ? 1.255 -1.439 -8.458 1.00 96.56 100 ALA A C 1
ATOM 761 O O . ALA A 1 100 ? 2.349 -1.273 -8.992 1.00 96.56 100 ALA A O 1
ATOM 762 N N . PHE A 1 101 ? 1.058 -2.396 -7.541 1.00 95.56 101 PHE A N 1
ATOM 763 C CA . PHE A 1 101 ? 2.056 -3.398 -7.146 1.00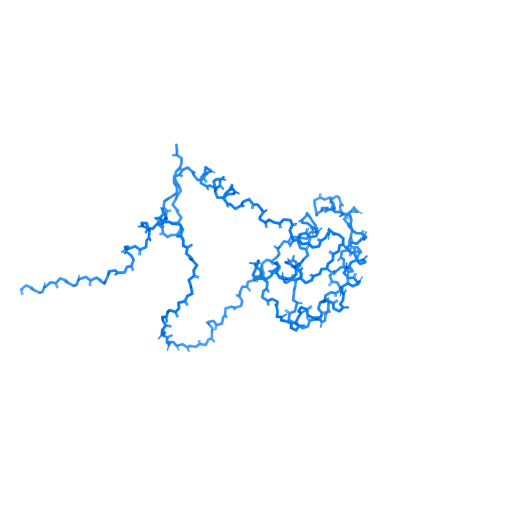 95.56 101 PHE A CA 1
ATOM 764 C C . PHE A 1 101 ? 1.802 -4.782 -7.765 1.00 95.56 101 PHE A C 1
ATOM 766 O O . PHE A 1 101 ? 2.576 -5.710 -7.512 1.00 95.56 101 PHE A O 1
ATOM 773 N N . ALA A 1 102 ? 0.713 -4.954 -8.520 1.00 89.44 102 ALA A N 1
ATOM 774 C CA . ALA A 1 102 ? 0.361 -6.236 -9.117 1.00 89.44 102 ALA A CA 1
ATOM 775 C C . ALA A 1 102 ? 1.452 -6.712 -10.089 1.00 89.44 102 ALA A C 1
ATOM 777 O O . ALA A 1 102 ? 2.206 -5.920 -10.651 1.00 89.44 102 ALA A O 1
ATOM 778 N N . ASP A 1 103 ? 1.553 -8.032 -10.246 1.00 92.25 103 ASP A N 1
ATOM 779 C CA . ASP A 1 103 ? 2.482 -8.714 -11.159 1.00 92.25 103 ASP A CA 1
ATOM 780 C C . ASP A 1 103 ? 3.986 -8.523 -10.870 1.00 92.25 103 ASP A C 1
ATOM 782 O O . ASP A 1 103 ? 4.832 -9.144 -11.523 1.00 92.25 103 ASP A O 1
ATOM 786 N N . ILE A 1 104 ? 4.355 -7.765 -9.831 1.00 94.94 104 ILE A N 1
ATOM 787 C CA . ILE A 1 104 ? 5.737 -7.705 -9.351 1.00 94.94 104 ILE A CA 1
ATOM 788 C C . ILE A 1 104 ? 6.049 -9.000 -8.591 1.00 94.94 104 ILE A C 1
ATOM 790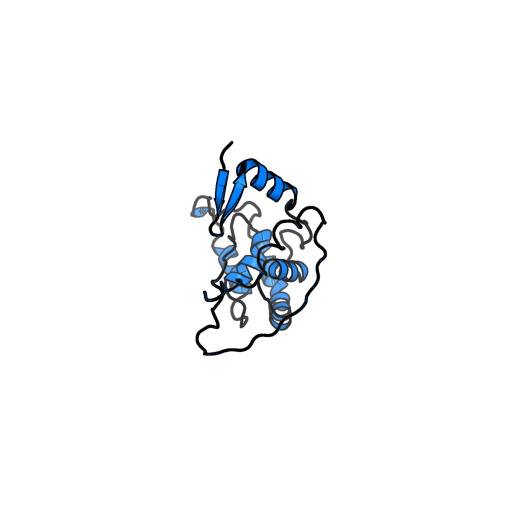 O O . ILE A 1 104 ? 5.642 -9.212 -7.444 1.00 94.94 104 ILE A O 1
ATOM 794 N N . ARG A 1 105 ? 6.807 -9.894 -9.235 1.00 94.00 105 ARG A N 1
ATOM 795 C CA . ARG A 1 105 ? 7.229 -11.171 -8.640 1.00 94.00 105 ARG A CA 1
ATOM 796 C C . ARG A 1 105 ? 7.920 -10.946 -7.293 1.00 94.00 105 ARG A C 1
ATOM 798 O O . ARG A 1 105 ? 8.875 -10.185 -7.200 1.00 94.00 105 ARG A O 1
ATOM 805 N N . GLY A 1 106 ? 7.452 -11.659 -6.268 1.00 92.62 106 GLY A N 1
ATOM 806 C CA . GLY A 1 106 ? 8.008 -11.600 -4.912 1.00 92.62 106 GLY A CA 1
ATOM 807 C C . GLY A 1 106 ? 7.442 -10.480 -4.030 1.00 92.62 106 GLY A C 1
ATOM 808 O O . GLY A 1 106 ? 7.659 -10.505 -2.814 1.00 92.62 106 GLY A O 1
ATOM 809 N N . VAL A 1 107 ? 6.637 -9.567 -4.585 1.00 94.81 107 VAL A N 1
ATOM 810 C CA . VAL A 1 107 ? 5.913 -8.529 -3.840 1.00 94.81 107 VAL A CA 1
ATOM 811 C C . VAL A 1 107 ? 4.481 -8.996 -3.591 1.00 94.81 107 VAL A C 1
ATOM 813 O O . VAL A 1 107 ? 3.614 -8.893 -4.446 1.00 94.81 107 VAL A O 1
ATOM 816 N N . GLY A 1 108 ? 4.239 -9.553 -2.405 1.00 92.31 108 GLY A N 1
ATOM 817 C CA . GLY A 1 108 ? 2.896 -9.920 -1.942 1.00 92.31 108 GLY A CA 1
ATOM 818 C C . GLY A 1 108 ? 2.289 -8.875 -1.004 1.00 92.31 108 GLY A C 1
ATOM 819 O O . GLY A 1 108 ? 2.976 -7.945 -0.574 1.00 92.31 108 GLY A O 1
ATOM 820 N N . PHE A 1 109 ? 1.029 -9.082 -0.605 1.00 89.75 109 PHE A N 1
ATOM 821 C CA . PHE A 1 109 ? 0.280 -8.166 0.269 1.00 89.75 109 PHE A CA 1
ATOM 822 C C . PHE A 1 109 ? 1.054 -7.717 1.511 1.00 89.75 109 PHE A C 1
ATOM 824 O O . PHE A 1 109 ? 1.065 -6.529 1.796 1.00 89.75 109 PHE A O 1
ATOM 831 N N . SER A 1 110 ? 1.774 -8.610 2.202 1.00 89.75 110 SER A N 1
ATOM 832 C CA . SER A 1 110 ? 2.559 -8.218 3.387 1.00 89.75 110 SER A CA 1
ATOM 833 C C . SER A 1 110 ? 3.615 -7.145 3.075 1.00 89.75 110 SER A C 1
ATOM 835 O O . SER A 1 110 ? 3.745 -6.169 3.816 1.00 89.75 110 SER A O 1
ATOM 837 N N . LYS A 1 111 ? 4.333 -7.270 1.949 1.00 94.44 111 LYS A N 1
ATOM 838 C CA . LYS A 1 111 ? 5.312 -6.264 1.501 1.00 94.44 111 LYS A CA 1
ATOM 839 C C . LYS A 1 111 ? 4.620 -4.970 1.079 1.00 94.44 111 LYS A C 1
ATOM 841 O O . LYS A 1 111 ? 5.063 -3.900 1.485 1.00 94.44 111 LYS A O 1
ATOM 846 N N . MET A 1 112 ? 3.517 -5.076 0.333 1.00 94.56 112 MET A N 1
ATOM 847 C CA . MET A 1 112 ? 2.718 -3.920 -0.096 1.00 94.56 112 MET A CA 1
ATOM 848 C C . MET A 1 112 ? 2.213 -3.125 1.112 1.00 94.56 112 MET A C 1
ATOM 850 O O . MET A 1 112 ? 2.445 -1.923 1.204 1.00 94.56 112 MET A O 1
ATOM 854 N N . THR A 1 113 ? 1.596 -3.793 2.091 1.00 91.75 113 THR A N 1
ATOM 855 C CA . THR A 1 113 ? 1.083 -3.131 3.294 1.00 91.75 113 THR A CA 1
ATOM 856 C C . THR A 1 113 ? 2.202 -2.522 4.123 1.00 91.75 113 THR A C 1
ATOM 858 O O . THR A 1 113 ? 2.025 -1.435 4.647 1.00 91.75 113 THR A O 1
ATOM 861 N N . LYS A 1 114 ? 3.387 -3.142 4.196 1.00 91.88 114 LYS A N 1
ATOM 862 C CA . LYS A 1 114 ? 4.539 -2.558 4.905 1.00 91.88 114 LYS A CA 1
ATOM 863 C C . LYS A 1 114 ? 5.101 -1.319 4.207 1.00 91.88 114 LYS A C 1
ATOM 865 O O . LYS A 1 114 ? 5.520 -0.389 4.887 1.00 91.88 114 LYS A O 1
ATOM 870 N N . ALA A 1 115 ? 5.075 -1.286 2.876 1.00 93.81 115 ALA A N 1
ATOM 871 C CA . ALA A 1 115 ? 5.462 -0.112 2.096 1.00 93.81 115 ALA A CA 1
ATOM 872 C C . ALA A 1 115 ? 4.433 1.031 2.188 1.00 93.81 115 ALA A C 1
ATOM 874 O O . ALA A 1 115 ? 4.804 2.201 2.144 1.00 93.81 115 ALA A O 1
ATOM 875 N N . LEU A 1 116 ? 3.144 0.705 2.329 1.00 93.25 116 LEU A N 1
ATOM 876 C CA . LEU A 1 116 ? 2.046 1.674 2.260 1.00 93.25 116 LEU A CA 1
ATOM 877 C C . LEU A 1 116 ? 1.462 2.087 3.616 1.00 93.25 116 LEU A C 1
ATOM 879 O O . LEU A 1 116 ? 0.814 3.130 3.685 1.00 93.25 116 LEU A O 1
ATOM 883 N N . HIS A 1 117 ? 1.673 1.315 4.686 1.00 89.38 117 HIS A N 1
ATOM 884 C CA . HIS A 1 117 ? 1.013 1.523 5.979 1.00 89.38 117 HIS A CA 1
ATOM 885 C C . HIS A 1 117 ? 1.171 2.959 6.480 1.00 89.38 117 HIS A C 1
ATOM 887 O O . HIS A 1 117 ? 0.184 3.620 6.774 1.00 89.38 117 HIS A O 1
ATOM 893 N N . ARG A 1 118 ? 2.391 3.507 6.468 1.00 86.06 118 ARG A N 1
ATOM 894 C CA . ARG A 1 118 ? 2.624 4.891 6.913 1.00 86.06 118 ARG A CA 1
ATOM 895 C C . ARG A 1 118 ? 1.964 5.947 6.032 1.00 86.06 118 ARG A C 1
ATOM 897 O O . ARG A 1 118 ? 1.739 7.057 6.502 1.00 86.06 118 ARG A O 1
ATOM 904 N N . LYS A 1 119 ? 1.652 5.631 4.774 1.00 90.00 119 LYS A N 1
ATOM 905 C CA . LYS A 1 119 ? 0.941 6.559 3.891 1.00 90.00 119 LYS A CA 1
ATOM 906 C C . LYS A 1 119 ? -0.514 6.680 4.320 1.00 90.00 119 LYS A C 1
ATOM 908 O O . LYS A 1 119 ? -1.033 7.790 4.334 1.00 90.00 119 LYS A O 1
ATOM 913 N N . ARG A 1 120 ? -1.177 5.581 4.689 1.00 90.00 120 ARG A N 1
ATOM 914 C CA . ARG A 1 120 ? -2.586 5.583 5.124 1.00 90.00 120 ARG A CA 1
ATOM 915 C C . ARG A 1 120 ? -2.801 4.614 6.298 1.00 90.00 120 ARG A C 1
ATOM 917 O O . ARG A 1 120 ? -3.412 3.567 6.102 1.00 90.00 120 ARG A O 1
ATOM 924 N N . PRO A 1 121 ? -2.328 4.932 7.515 1.00 87.94 121 PRO A N 1
ATOM 925 C CA . PRO A 1 121 ? -2.255 3.957 8.609 1.00 87.94 121 PRO A CA 1
ATOM 926 C C . PRO A 1 121 ? -3.624 3.496 9.115 1.00 87.94 121 PRO A C 1
ATOM 928 O O . PRO A 1 121 ? -3.779 2.331 9.470 1.00 87.94 121 PRO A O 1
ATOM 931 N N . ALA A 1 122 ? -4.627 4.377 9.086 1.00 85.56 122 ALA A N 1
ATOM 932 C CA . ALA A 1 122 ? -6.002 4.046 9.464 1.00 85.56 122 ALA A CA 1
ATOM 933 C C . ALA A 1 122 ? -6.744 3.209 8.399 1.00 85.56 122 ALA A C 1
ATOM 935 O O . ALA A 1 122 ? -7.750 2.569 8.710 1.00 85.56 122 ALA A O 1
ATOM 936 N N . LEU A 1 123 ? -6.253 3.201 7.152 1.00 88.25 123 LEU A N 1
ATOM 937 C CA . LEU A 1 123 ? -6.878 2.501 6.024 1.00 88.25 123 LEU A CA 1
ATOM 938 C C . LEU A 1 123 ? -6.139 1.214 5.623 1.00 88.25 123 LEU A C 1
ATOM 940 O O . LEU A 1 123 ? -6.753 0.268 5.137 1.00 88.25 123 LEU A O 1
ATOM 944 N N . ILE A 1 124 ? -4.816 1.188 5.784 1.00 89.56 124 ILE A N 1
ATOM 945 C CA . ILE A 1 124 ? -3.927 0.113 5.340 1.00 89.56 124 ILE A CA 1
ATOM 946 C C . ILE A 1 124 ? -3.262 -0.485 6.582 1.00 89.56 124 ILE A C 1
ATOM 948 O O . ILE A 1 124 ? -2.197 -0.013 6.989 1.00 89.56 124 ILE A O 1
ATOM 952 N N . PRO A 1 125 ? -3.866 -1.503 7.214 1.00 80.94 125 PRO A N 1
ATOM 953 C CA . PRO A 1 125 ? -3.257 -2.171 8.355 1.00 80.94 125 PRO A CA 1
ATOM 954 C C . PRO A 1 125 ? -1.985 -2.912 7.924 1.00 80.94 125 PRO A C 1
ATOM 956 O O . PRO A 1 125 ? -1.902 -3.441 6.812 1.00 80.94 125 PRO A O 1
ATOM 959 N N . MET A 1 126 ? -0.988 -2.974 8.809 1.00 80.44 126 MET A N 1
ATOM 960 C CA . MET A 1 126 ? 0.179 -3.827 8.586 1.00 80.44 126 MET A CA 1
ATOM 961 C C . MET A 1 126 ? -0.236 -5.292 8.653 1.00 80.44 126 MET A C 1
ATOM 963 O O . MET A 1 126 ? -0.657 -5.782 9.698 1.00 80.44 126 MET A O 1
ATOM 967 N N . LEU A 1 127 ? -0.082 -5.998 7.535 1.00 75.56 127 LEU A N 1
ATOM 968 C CA . LEU A 1 127 ? -0.211 -7.445 7.504 1.00 75.56 127 LEU A CA 1
ATOM 969 C C . LEU A 1 127 ? 1.174 -8.064 7.664 1.00 75.56 127 LEU A C 1
ATOM 971 O O . LEU A 1 127 ? 2.045 -7.938 6.794 1.00 75.56 127 LEU A O 1
ATOM 975 N N . ASP A 1 128 ? 1.375 -8.776 8.763 1.00 64.88 128 ASP A N 1
ATOM 976 C CA . ASP A 1 128 ? 2.509 -9.672 8.909 1.00 64.88 128 ASP A CA 1
ATOM 977 C C . ASP A 1 128 ? 2.162 -11.006 8.253 1.00 64.88 128 ASP A C 1
ATOM 979 O O . ASP A 1 128 ? 1.331 -11.770 8.738 1.00 64.88 128 ASP A O 1
ATOM 983 N N . GLY A 1 129 ? 2.775 -11.283 7.100 1.00 52.25 129 GLY A N 1
ATOM 984 C CA . GLY A 1 129 ? 2.747 -12.636 6.562 1.00 52.25 129 GLY A CA 1
ATOM 985 C C . GLY A 1 129 ? 3.458 -13.582 7.538 1.00 52.25 129 GLY A C 1
ATOM 986 O O . GLY A 1 129 ? 4.469 -13.181 8.126 1.00 52.25 129 GLY A O 1
ATOM 987 N N . PRO A 1 130 ? 2.993 -14.831 7.714 1.00 46.56 130 PRO A N 1
ATOM 988 C CA . PRO A 1 130 ? 3.766 -15.811 8.459 1.00 46.56 130 PRO A CA 1
ATOM 989 C C . PRO A 1 130 ? 5.120 -16.002 7.763 1.00 46.56 130 PRO A C 1
ATOM 991 O O . PRO A 1 130 ? 5.189 -16.132 6.537 1.00 46.56 130 PRO A O 1
ATOM 994 N N . ALA A 1 131 ? 6.209 -16.016 8.534 1.00 44.03 131 ALA A N 1
ATOM 995 C CA . ALA A 1 131 ? 7.487 -16.502 8.036 1.00 44.03 131 ALA A CA 1
ATOM 996 C C . ALA A 1 131 ? 7.261 -17.917 7.483 1.00 44.03 131 ALA A C 1
ATOM 998 O O . ALA A 1 131 ? 6.812 -18.805 8.205 1.00 44.03 131 ALA A O 1
ATOM 999 N N . ARG A 1 132 ? 7.520 -18.127 6.190 1.00 36.69 132 ARG A N 1
ATOM 1000 C CA . ARG A 1 132 ? 7.544 -19.473 5.617 1.00 36.69 132 ARG A CA 1
ATOM 1001 C C . ARG A 1 132 ? 8.705 -20.202 6.285 1.00 36.69 132 ARG A C 1
ATOM 1003 O O . ARG A 1 132 ? 9.853 -19.841 6.050 1.00 36.69 132 ARG A O 1
ATOM 1010 N N . ASP A 1 133 ? 8.389 -21.151 7.152 1.00 33.03 133 ASP A N 1
ATOM 1011 C CA . ASP A 1 133 ? 9.367 -21.956 7.871 1.00 33.03 133 ASP A CA 1
ATOM 1012 C C . ASP A 1 133 ? 10.138 -22.840 6.869 1.00 33.03 133 ASP A C 1
ATOM 1014 O O . ASP A 1 133 ? 9.515 -23.652 6.177 1.00 33.03 133 ASP A O 1
ATOM 1018 N N . PRO A 1 134 ? 11.467 -22.689 6.710 1.00 44.69 134 PRO A N 1
ATOM 1019 C CA . PRO A 1 134 ? 12.261 -23.609 5.903 1.00 44.69 134 PRO A CA 1
ATOM 1020 C C . PRO A 1 134 ? 12.539 -24.942 6.624 1.00 44.69 134 PRO A C 1
ATOM 1022 O O . PRO A 1 134 ? 13.190 -25.811 6.049 1.00 44.69 134 PRO A O 1
ATOM 1025 N N . ALA A 1 135 ? 12.032 -25.163 7.844 1.00 41.25 135 ALA A N 1
ATOM 1026 C CA . ALA A 1 135 ? 12.264 -26.384 8.618 1.00 41.25 135 ALA A CA 1
ATOM 1027 C C . ALA A 1 135 ? 11.425 -27.605 8.174 1.00 41.25 135 ALA A C 1
ATOM 1029 O O . ALA A 1 135 ? 10.905 -28.361 8.995 1.00 41.25 135 ALA A O 1
ATOM 1030 N N . ARG A 1 136 ? 11.346 -27.868 6.864 1.00 42.06 136 ARG A N 1
ATOM 1031 C CA . ARG A 1 136 ? 11.062 -29.220 6.350 1.00 42.06 136 ARG A CA 1
ATOM 1032 C C . ARG A 1 136 ? 12.111 -29.683 5.344 1.00 42.06 136 ARG A C 1
ATOM 1034 O O . ARG A 1 136 ? 11.771 -30.267 4.325 1.00 42.06 136 ARG A O 1
ATOM 1041 N N . THR A 1 137 ? 13.380 -29.490 5.691 1.00 39.91 137 THR A N 1
ATOM 1042 C CA . THR A 1 137 ? 14.473 -30.350 5.227 1.00 39.91 137 THR A CA 1
ATOM 1043 C C . THR A 1 137 ? 15.439 -30.554 6.392 1.00 39.91 137 THR A C 1
ATOM 1045 O O . THR A 1 137 ? 15.763 -29.619 7.117 1.00 39.91 137 THR A O 1
ATOM 1048 N N . ARG A 1 138 ? 15.788 -31.816 6.625 1.00 38.56 138 ARG A N 1
ATOM 1049 C CA . ARG A 1 138 ? 16.468 -32.351 7.806 1.00 38.56 138 ARG A CA 1
ATOM 1050 C C . ARG A 1 138 ? 17.920 -31.864 7.978 1.00 38.56 138 ARG A C 1
ATOM 1052 O O . ARG A 1 138 ? 18.632 -31.700 6.998 1.00 38.56 138 ARG A O 1
ATOM 1059 N N . GLU A 1 139 ? 18.302 -31.796 9.259 1.00 30.83 139 GLU A N 1
ATOM 1060 C CA . GLU A 1 139 ? 19.611 -32.110 9.875 1.00 30.83 139 GLU A CA 1
ATOM 1061 C C . GLU A 1 139 ? 20.797 -31.110 9.836 1.00 30.83 139 GLU A C 1
ATOM 1063 O O . GLU A 1 139 ? 21.457 -30.884 8.831 1.00 30.83 139 GLU A O 1
ATOM 1068 N N . SER A 1 140 ? 21.099 -30.615 11.050 1.00 39.00 140 SER A N 1
ATOM 1069 C CA . SER A 1 140 ? 22.404 -30.582 11.742 1.00 39.00 140 SER A CA 1
ATOM 1070 C C . SER A 1 140 ? 23.629 -29.900 11.110 1.00 39.00 140 SER A C 1
ATOM 1072 O O . SER A 1 140 ? 24.490 -30.575 10.552 1.00 39.00 140 SER A O 1
ATOM 1074 N N . HIS A 1 141 ? 23.850 -28.615 11.428 1.00 30.70 141 HIS A N 1
ATOM 1075 C CA . HIS A 1 141 ? 25.191 -28.112 11.787 1.00 30.70 141 HIS A CA 1
ATOM 1076 C C . HIS A 1 141 ? 25.153 -26.738 12.488 1.00 30.70 141 HIS A C 1
ATOM 1078 O O . HIS A 1 141 ? 24.455 -25.824 12.059 1.00 30.70 141 HIS A O 1
ATOM 1084 N N . VAL A 1 142 ? 25.931 -26.598 13.565 1.00 37.66 142 VAL A N 1
ATOM 1085 C CA . VAL A 1 142 ? 26.272 -25.338 14.263 1.00 37.66 142 VAL A CA 1
ATOM 1086 C C . VAL A 1 142 ? 27.616 -24.853 13.688 1.00 37.66 142 VAL A C 1
ATOM 1088 O O . VAL A 1 142 ? 28.495 -25.699 13.524 1.00 37.66 142 VAL A O 1
ATOM 1091 N N . PRO A 1 143 ? 27.805 -23.556 13.339 1.00 39.19 143 PRO A N 1
ATOM 1092 C CA . PRO A 1 143 ? 28.589 -22.674 14.223 1.00 39.19 143 PRO A CA 1
ATOM 1093 C C . PRO A 1 143 ? 28.218 -21.166 14.262 1.00 39.19 143 PRO A C 1
ATOM 1095 O O . PRO A 1 143 ? 27.922 -20.512 13.270 1.00 39.19 143 PRO A O 1
ATOM 1098 N N . THR A 1 144 ? 28.282 -20.669 15.499 1.00 35.25 144 THR A N 1
ATOM 1099 C CA . THR A 1 144 ? 28.774 -19.419 16.123 1.00 35.25 144 THR A CA 1
ATOM 1100 C C . THR A 1 144 ? 29.226 -18.166 15.324 1.00 35.25 144 THR A C 1
ATOM 1102 O O . THR A 1 144 ? 30.064 -18.248 14.436 1.00 35.25 144 THR A O 1
ATOM 1105 N N . HIS A 1 145 ? 28.849 -16.995 15.895 1.00 37.62 145 HIS A N 1
ATOM 1106 C CA . HIS A 1 145 ? 29.436 -15.626 15.822 1.00 37.62 145 HIS A CA 1
ATOM 1107 C C . HIS A 1 145 ? 29.270 -14.835 14.497 1.00 37.62 145 HIS A C 1
ATOM 1109 O O . HIS A 1 145 ? 29.386 -15.392 13.424 1.00 37.62 145 HIS A O 1
ATOM 1115 N N . ARG A 1 146 ? 29.044 -13.509 14.428 1.00 32.22 146 ARG A N 1
ATOM 1116 C CA . ARG A 1 146 ? 28.986 -12.366 15.367 1.00 32.22 146 ARG A CA 1
ATOM 1117 C C . ARG A 1 146 ? 28.435 -11.175 14.550 1.00 32.22 146 ARG A C 1
ATOM 1119 O O . ARG A 1 146 ? 28.999 -10.876 13.507 1.00 32.22 146 ARG A O 1
ATOM 1126 N N . SER A 1 147 ? 27.406 -10.461 15.007 1.00 31.20 147 SER A N 1
ATOM 1127 C CA . SER A 1 147 ? 27.166 -9.082 14.546 1.00 31.20 147 SER A CA 1
ATOM 1128 C C . SER A 1 147 ? 26.839 -8.207 15.747 1.00 31.20 147 SER A C 1
ATOM 1130 O O . SER A 1 147 ? 25.975 -8.530 16.562 1.00 31.20 147 SER A O 1
ATOM 1132 N N . ALA A 1 148 ? 27.658 -7.175 15.905 1.00 35.31 148 ALA A N 1
ATOM 1133 C CA . ALA A 1 148 ? 27.719 -6.294 17.049 1.00 35.31 148 ALA A CA 1
ATOM 1134 C C . ALA A 1 148 ? 26.804 -5.086 16.826 1.00 35.31 148 ALA A C 1
ATOM 1136 O O . ALA A 1 148 ? 26.923 -4.390 15.825 1.00 35.31 148 ALA A O 1
ATOM 1137 N N . ASN A 1 149 ? 25.942 -4.811 17.801 1.00 36.69 149 ASN A N 1
ATOM 1138 C CA . ASN A 1 149 ? 25.407 -3.477 18.044 1.00 36.69 149 ASN A CA 1
ATOM 1139 C C . ASN A 1 149 ? 25.572 -3.228 19.557 1.00 36.69 149 ASN A C 1
ATOM 1141 O O . ASN A 1 149 ? 25.093 -4.062 20.337 1.00 36.69 149 ASN A O 1
ATOM 1145 N N . PRO A 1 150 ? 26.330 -2.211 20.011 1.00 44.97 150 PRO A N 1
ATOM 1146 C CA . PRO A 1 150 ? 26.627 -2.059 21.430 1.00 44.97 150 PRO A CA 1
ATOM 1147 C C . PRO A 1 150 ? 25.353 -1.703 22.206 1.00 44.97 150 PRO A C 1
ATOM 1149 O O . PRO A 1 150 ? 24.662 -0.736 21.895 1.00 44.97 150 PRO A O 1
ATOM 1152 N N . ARG A 1 151 ? 25.032 -2.518 23.218 1.00 46.16 151 ARG A N 1
ATOM 1153 C CA . ARG A 1 151 ? 23.940 -2.265 24.167 1.00 46.16 151 ARG A CA 1
ATOM 1154 C C . ARG A 1 151 ? 24.412 -1.323 25.284 1.00 46.16 151 ARG A C 1
ATOM 1156 O O . ARG A 1 151 ? 25.577 -1.407 25.676 1.00 46.16 151 ARG A O 1
ATOM 1163 N N . PRO A 1 152 ? 23.521 -0.494 25.852 1.00 45.47 152 PRO A N 1
ATOM 1164 C CA . PRO A 1 152 ? 23.810 0.280 27.055 1.00 45.47 152 PRO A CA 1
ATOM 1165 C C . PRO A 1 152 ? 24.156 -0.637 28.249 1.00 45.47 152 PRO A C 1
ATOM 1167 O O . PRO A 1 152 ? 23.518 -1.680 28.427 1.00 45.47 152 PRO A O 1
ATOM 1170 N N . PRO A 1 153 ? 25.130 -0.264 29.098 1.00 45.69 153 PRO A N 1
ATOM 1171 C CA . PRO A 1 153 ? 25.709 -1.143 30.123 1.00 45.69 153 PRO A CA 1
ATOM 1172 C C . PRO A 1 153 ? 24.766 -1.519 31.281 1.00 45.69 153 PRO A C 1
ATOM 1174 O O . PRO A 1 153 ? 25.067 -2.448 32.026 1.00 45.69 153 PRO A O 1
ATOM 1177 N N . HIS A 1 154 ? 23.613 -0.864 31.427 1.00 51.34 154 HIS A N 1
ATOM 1178 C CA . HIS A 1 154 ? 22.663 -1.138 32.514 1.00 51.34 154 HIS A CA 1
ATOM 1179 C C . HIS A 1 154 ? 21.688 -2.299 32.225 1.00 51.34 154 HIS A C 1
ATOM 1181 O O . HIS A 1 154 ? 20.991 -2.741 33.129 1.00 51.34 154 HIS A O 1
ATOM 1187 N N . LEU A 1 155 ? 21.679 -2.861 31.006 1.00 46.06 155 LEU A N 1
ATOM 1188 C CA . LEU A 1 155 ? 20.838 -4.014 30.626 1.00 46.06 155 LEU A CA 1
ATOM 1189 C C . LEU A 1 155 ? 21.591 -5.364 30.635 1.00 46.06 155 LEU A C 1
ATOM 1191 O O . LEU A 1 155 ? 21.167 -6.338 30.014 1.00 46.06 155 LEU A O 1
ATOM 1195 N N . VAL A 1 156 ? 22.735 -5.442 31.321 1.00 50.16 156 VAL A N 1
ATOM 1196 C CA . VAL A 1 156 ? 23.651 -6.599 31.279 1.00 50.16 156 VAL A CA 1
ATOM 1197 C C . VAL A 1 156 ? 23.343 -7.769 32.250 1.00 50.16 156 VAL A C 1
ATOM 1199 O O . VAL A 1 156 ? 23.837 -8.867 31.971 1.00 50.16 156 VAL A O 1
ATOM 1202 N N . PRO A 1 157 ? 22.527 -7.692 33.327 1.00 42.28 157 PRO A N 1
ATOM 1203 C CA . PRO A 1 157 ? 22.466 -8.820 34.263 1.00 42.28 157 PRO A CA 1
ATOM 1204 C C . PRO A 1 157 ? 21.639 -10.034 33.786 1.00 42.28 157 PRO A C 1
ATOM 1206 O O . PRO A 1 157 ? 21.648 -11.058 34.460 1.00 42.28 157 PRO A O 1
ATOM 1209 N N . VAL A 1 158 ? 21.000 -10.003 32.607 1.00 46.16 158 VAL A N 1
ATOM 1210 C CA . VAL A 1 158 ? 20.134 -11.108 32.117 1.00 46.16 158 VAL A CA 1
ATOM 1211 C C . VAL A 1 158 ? 20.844 -12.058 31.129 1.00 46.16 158 VAL A C 1
ATOM 1213 O O . VAL A 1 158 ? 20.221 -12.900 30.494 1.00 46.16 158 VAL A O 1
ATOM 1216 N N . SER A 1 159 ? 22.170 -11.983 30.961 1.00 41.69 159 SER A N 1
ATOM 1217 C CA . SER A 1 159 ? 22.881 -12.849 29.989 1.00 41.69 159 SER A CA 1
ATOM 1218 C C . SER A 1 159 ? 24.030 -13.698 30.543 1.00 41.69 159 SER A C 1
ATOM 1220 O O . SER A 1 159 ? 24.673 -14.400 29.767 1.00 41.69 159 SER A O 1
ATOM 1222 N N . ARG A 1 160 ? 24.285 -13.719 31.861 1.00 40.59 160 ARG A N 1
ATOM 1223 C CA . ARG A 1 160 ? 25.348 -14.573 32.444 1.00 40.59 160 ARG A CA 1
ATOM 1224 C C . ARG A 1 160 ? 24.883 -15.898 33.057 1.00 40.59 160 ARG A C 1
ATOM 1226 O O . ARG A 1 160 ? 25.728 -16.753 33.301 1.00 40.59 160 ARG A O 1
ATOM 1233 N N . HIS A 1 161 ? 23.582 -16.123 33.241 1.00 40.16 161 HIS A N 1
ATOM 1234 C CA . HIS A 1 161 ? 23.083 -17.375 33.832 1.00 40.16 161 HIS A CA 1
ATOM 1235 C C . HIS A 1 161 ? 22.741 -18.488 32.826 1.00 40.16 161 HIS A C 1
ATOM 1237 O O . HIS A 1 161 ? 22.515 -19.618 33.244 1.00 40.16 161 HIS A O 1
ATOM 1243 N N . LEU A 1 162 ? 22.769 -18.216 31.517 1.00 45.50 162 LEU A N 1
ATOM 1244 C CA . LEU A 1 162 ? 22.345 -19.173 30.481 1.00 45.50 162 LEU A CA 1
ATOM 1245 C C . LEU A 1 162 ? 23.473 -20.028 29.872 1.00 45.50 162 LEU A C 1
ATOM 1247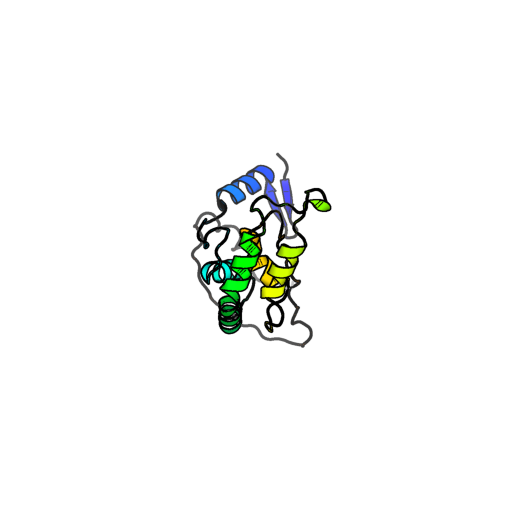 O O . LEU A 1 162 ? 23.208 -20.796 28.957 1.00 45.50 162 LEU A O 1
ATOM 1251 N N . ASN A 1 163 ? 24.718 -19.928 30.354 1.00 39.72 163 ASN A N 1
ATOM 1252 C CA . ASN A 1 163 ? 25.856 -20.669 29.782 1.00 39.72 163 ASN A CA 1
ATOM 1253 C C . ASN A 1 163 ? 26.733 -21.354 30.845 1.00 39.72 163 ASN A C 1
ATOM 1255 O O . ASN A 1 163 ? 27.959 -21.248 30.832 1.00 39.72 163 ASN A O 1
ATOM 1259 N N . ARG A 1 164 ? 26.112 -22.069 31.791 1.00 39.31 164 ARG A N 1
ATOM 1260 C CA . ARG A 1 164 ? 26.834 -22.988 32.682 1.00 39.31 164 ARG A CA 1
ATOM 1261 C C . ARG A 1 164 ? 26.430 -24.427 32.339 1.00 39.31 164 ARG A C 1
ATOM 1263 O O . ARG A 1 164 ? 25.255 -24.749 32.501 1.00 39.31 164 ARG A O 1
ATOM 1270 N N . PRO A 1 165 ? 27.346 -25.293 31.870 1.00 41.06 165 PRO A N 1
ATOM 1271 C CA . PRO A 1 165 ? 27.029 -26.706 31.718 1.00 41.06 165 PRO A CA 1
ATOM 1272 C C . PRO A 1 165 ? 26.758 -27.318 33.098 1.00 41.06 165 PRO A C 1
ATOM 1274 O O . PRO A 1 165 ? 27.435 -26.991 34.081 1.00 41.06 165 PRO A O 1
ATOM 1277 N N . ALA A 1 166 ? 25.739 -28.175 33.170 1.00 44.06 166 ALA A N 1
ATOM 1278 C CA . ALA A 1 166 ? 25.367 -28.903 34.374 1.00 44.06 166 ALA A CA 1
ATOM 1279 C C . ALA A 1 166 ? 26.558 -29.737 34.878 1.00 44.06 166 ALA A C 1
ATOM 1281 O O . ALA A 1 166 ? 27.177 -30.481 34.119 1.00 44.06 166 ALA A O 1
ATOM 1282 N N . ARG A 1 167 ? 26.893 -29.597 36.164 1.00 46.22 167 ARG A N 1
ATOM 1283 C CA . ARG A 1 167 ? 27.851 -30.478 36.841 1.00 46.22 167 ARG A CA 1
ATOM 1284 C C . ARG A 1 167 ? 27.149 -31.800 37.146 1.00 46.22 167 ARG A C 1
ATOM 1286 O O . ARG A 1 167 ? 26.118 -31.793 37.813 1.00 46.22 167 ARG A O 1
ATOM 1293 N N . HIS A 1 168 ? 27.711 -32.910 36.678 1.00 47.84 168 HIS A N 1
ATOM 1294 C CA . HIS A 1 168 ? 27.357 -34.243 37.165 1.00 47.84 168 HIS A CA 1
ATOM 1295 C C . HIS A 1 168 ? 27.782 -34.401 38.639 1.00 47.84 168 HIS A C 1
ATOM 1297 O O . HIS A 1 168 ? 28.821 -33.851 39.020 1.00 47.84 168 HIS A O 1
ATOM 1303 N N . PRO A 1 169 ? 27.018 -35.135 39.469 1.00 53.47 169 PRO A N 1
ATOM 1304 C CA . PRO A 1 169 ? 27.464 -35.511 40.807 1.00 53.47 169 PRO A CA 1
ATOM 1305 C C . PRO A 1 169 ? 28.535 -36.621 40.733 1.00 53.47 169 PRO A C 1
ATOM 1307 O O . PRO A 1 169 ? 28.528 -37.398 39.774 1.00 53.47 169 PRO A O 1
ATOM 1310 N N . PRO A 1 170 ? 29.460 -36.708 41.710 1.00 51.66 170 PRO A N 1
ATOM 1311 C CA . PRO A 1 170 ? 30.441 -37.791 41.763 1.00 51.66 170 PRO A CA 1
ATOM 1312 C C . PRO A 1 170 ? 29.770 -39.118 42.164 1.00 51.66 170 PRO A C 1
ATOM 1314 O O . PRO A 1 170 ? 28.766 -39.087 42.883 1.00 51.66 170 PRO A O 1
ATOM 1317 N N . PRO A 1 171 ? 30.298 -40.280 41.731 1.00 50.91 171 PRO A N 1
ATOM 1318 C CA . PRO A 1 171 ? 29.883 -41.555 42.296 1.00 50.91 171 PRO A CA 1
ATOM 1319 C C . PRO A 1 171 ? 30.451 -41.689 43.718 1.00 50.91 171 PRO A C 1
ATOM 1321 O O . PRO A 1 171 ? 31.471 -41.072 44.037 1.00 50.91 171 PRO A O 1
ATOM 1324 N N . GLY A 1 172 ? 29.738 -42.441 44.559 1.00 51.00 172 GLY A N 1
ATOM 1325 C CA . GLY A 1 172 ? 30.150 -42.765 45.929 1.00 51.00 172 GLY A CA 1
ATOM 1326 C C . GLY A 1 172 ? 31.396 -43.634 46.015 1.00 51.00 172 GLY A C 1
ATOM 1327 O O . GLY A 1 172 ? 31.820 -44.183 44.972 1.00 51.00 172 GLY A O 1
#

Secondary structure (DSSP, 8-state):
--EEE-TTS-EEESHHHHHHHHHHHS------SS-TT---HHHHHHHHHTT----HHHHHHHHHTHHHHHHHHTTS-TT--TTS-TTTS-HHHHHHHHHTTTT-TT--HHHHHHHHTTTSTTT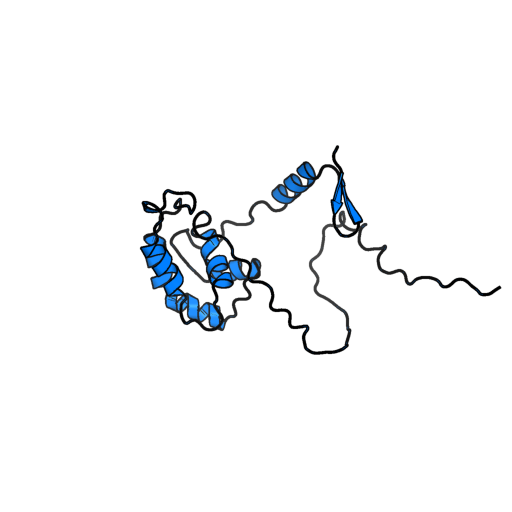S----PPP----SS------------PPPGGG-TTSSSS--PPPPPPP-

Radius of gyration: 22.73 Å; chains: 1; bounding box: 50×56×58 Å

Sequence (172 aa):
MSTIILRGGVEVGNPLEVALEFLAAYPDRETHGSGLASFDESDLRLANRGGARISAAEIAAILERRGEIERALSKIRIEASLADATRSIPWIPLTQLFHAFADIRGVGFSKMTKALHRKRPALIPMLDGPARDPARTRESHVPTHRSANPRPPHLVPVSRHLNRPARHPPPG

pLDDT: mean 74.82, std 22.16, range [30.7, 98.06]

Foldseek 3Di:
DDWDQDPPRDIDDPVVVVVVVVCVVCVVPDPPAPPLLFAALRLLVQLVVVVLPQDPLNRVLLVVLRVQLSVLLVVDDQAQAPPDDPVSRPVVSVVSNVVSSPPRPPDDLQSSLSSNCVSRVRNRPRDDDPDPDPPPDDDDDDDDDDDDDDDDPVVPPPPPPPDDPDDDDDDD